Protein AF-A0A925YP05-F1 (afdb_monomer)

Nearest PDB structures (foldseek):
  5wrq-assembly2_B  TM=4.374E-01  e=9.770E+00  Homo sapiens

Secondary structure (DSSP, 8-state):
------S-SEEEHHHHHHHHHHHHHHHHS-HHHHHHHHHHHHHHT--GGGT-SSTT---HHHHHHHHHTTSSEEE-

Radius of gyration: 12.09 Å; Cα contacts (8 Å, |Δi|>4): 65; chains: 1; bounding box: 24×33×31 Å

Foldseek 3Di:
DDDPQWFDQEDEPVLLVLVQVLQVDLVVDDPVVVVVSCVVCVVSRHHQVSQDPDPPDDHNVSSVVCPVVSSHHYDD

Sequence (76 aa):
MTVIQKGKSAFTEVEIQQIEDLLRRIRASKRNQQLLLRKQLRDIGFYITNYIISNKGFNVSHLHQLVEDGTISVIK

Mean predicted aligned error: 4.65 Å

Structure (mmCIF, N/CA/C/O backbone):
data_AF-A0A925YP05-F1
#
_entry.id   AF-A0A925YP05-F1
#
loop_
_atom_site.group_PDB
_atom_site.id
_atom_site.type_symbol
_atom_site.label_atom_id
_atom_site.label_alt_id
_atom_site.label_comp_id
_atom_site.label_asym_id
_atom_site.label_entity_id
_atom_site.label_seq_id
_atom_site.pdbx_PDB_ins_code
_atom_site.Cartn_x
_atom_site.Cartn_y
_atom_site.Cartn_z
_atom_site.occupancy
_atom_site.B_iso_or_equiv
_atom_site.auth_seq_id
_atom_site.auth_comp_id
_atom_site.auth_asym_id
_atom_site.auth_atom_id
_atom_site.pdbx_PDB_model_num
ATOM 1 N N . MET A 1 1 ? -0.694 25.431 3.112 1.00 35.91 1 MET A N 1
ATOM 2 C CA . MET A 1 1 ? -1.034 24.585 1.946 1.00 35.91 1 MET A CA 1
ATOM 3 C C . MET A 1 1 ? -1.614 23.289 2.482 1.00 35.91 1 MET A C 1
ATOM 5 O O . MET A 1 1 ? -0.907 22.582 3.186 1.00 35.91 1 MET A O 1
ATOM 9 N N . THR A 1 2 ? -2.893 23.014 2.246 1.00 36.97 2 THR A N 1
ATOM 10 C CA . THR A 1 2 ? -3.539 21.779 2.716 1.00 36.97 2 THR A CA 1
ATOM 11 C C . THR A 1 2 ? -3.104 20.636 1.803 1.00 36.97 2 THR A C 1
ATOM 13 O O . THR A 1 2 ? -3.433 20.637 0.618 1.00 36.97 2 THR A O 1
ATOM 16 N N . VAL A 1 3 ? -2.314 19.689 2.313 1.00 52.81 3 VAL A N 1
ATOM 17 C CA . VAL A 1 3 ? -1.963 18.476 1.563 1.00 52.81 3 VAL A CA 1
ATOM 18 C C . VAL A 1 3 ? -3.221 17.615 1.498 1.00 52.81 3 VAL A C 1
ATOM 20 O O . VAL A 1 3 ? -3.614 17.006 2.488 1.00 52.81 3 VAL A O 1
ATOM 23 N N . ILE A 1 4 ? -3.897 17.604 0.350 1.00 56.44 4 ILE A N 1
ATOM 24 C CA . ILE A 1 4 ? -5.053 16.730 0.130 1.00 56.44 4 ILE A CA 1
ATOM 25 C C . ILE A 1 4 ? -4.513 15.309 -0.057 1.00 56.44 4 ILE A C 1
ATOM 27 O O . ILE A 1 4 ? -4.035 14.965 -1.141 1.00 56.44 4 ILE A O 1
ATOM 31 N N . GLN A 1 5 ? -4.561 14.488 0.995 1.00 66.25 5 GLN A N 1
ATOM 32 C CA . GLN A 1 5 ? -4.342 13.048 0.858 1.00 66.25 5 GLN A CA 1
ATOM 33 C C . GLN A 1 5 ? -5.443 12.466 -0.035 1.00 66.25 5 GLN A C 1
ATOM 35 O O . GLN A 1 5 ? -6.630 12.703 0.186 1.00 66.25 5 GLN A O 1
ATOM 40 N N . LYS A 1 6 ? -5.055 11.724 -1.076 1.00 73.56 6 LYS A N 1
ATOM 41 C CA . LYS A 1 6 ? -6.006 11.036 -1.958 1.00 73.56 6 LYS A CA 1
ATOM 42 C C . LYS A 1 6 ? -6.232 9.605 -1.482 1.00 73.56 6 LYS A C 1
ATOM 44 O O . LYS A 1 6 ? -5.267 8.877 -1.298 1.00 73.56 6 LYS A O 1
ATOM 49 N N . GLY A 1 7 ? -7.482 9.171 -1.378 1.00 83.50 7 GLY A N 1
ATOM 50 C CA . GLY A 1 7 ? -7.805 7.784 -1.033 1.00 83.50 7 GLY A CA 1
ATOM 51 C C . GLY A 1 7 ? -7.949 7.535 0.467 1.00 83.50 7 GLY A C 1
ATOM 52 O O . GLY A 1 7 ? -8.245 8.455 1.225 1.00 83.50 7 GLY A O 1
ATOM 53 N N . LYS A 1 8 ? -7.817 6.268 0.867 1.00 87.81 8 LYS A N 1
ATOM 54 C CA . LYS A 1 8 ? -8.102 5.797 2.226 1.00 87.81 8 LYS A CA 1
ATOM 55 C C . LYS A 1 8 ? -6.874 5.953 3.128 1.00 87.81 8 LYS A C 1
ATOM 57 O O . LYS A 1 8 ? -5.746 5.767 2.678 1.00 87.81 8 LYS A O 1
ATOM 62 N N . SER A 1 9 ? -7.108 6.242 4.405 1.00 89.31 9 SER A N 1
ATOM 63 C CA . SER A 1 9 ? -6.099 6.203 5.477 1.00 89.31 9 SER A CA 1
ATOM 64 C C . SER A 1 9 ? -6.265 4.997 6.407 1.00 89.31 9 SER A C 1
ATOM 66 O O . SER A 1 9 ? -5.417 4.757 7.262 1.00 89.31 9 SER A O 1
ATOM 68 N N . ALA A 1 10 ? -7.341 4.230 6.235 1.00 93.62 10 ALA A N 1
ATOM 69 C CA . ALA A 1 10 ? -7.618 3.032 7.002 1.00 93.62 10 ALA A CA 1
ATOM 70 C C . ALA A 1 10 ? -7.959 1.877 6.056 1.00 93.62 10 ALA A C 1
ATOM 72 O O . ALA A 1 10 ? -8.706 2.064 5.091 1.00 93.62 10 ALA A O 1
ATOM 73 N N . PHE A 1 11 ? -7.378 0.713 6.323 1.00 95.56 11 PHE A N 1
ATOM 74 C CA . PHE A 1 11 ? -7.470 -0.477 5.482 1.00 95.56 11 PHE A CA 1
ATOM 75 C C . PHE A 1 11 ? -7.704 -1.704 6.357 1.00 95.56 11 PHE A C 1
ATOM 77 O O . PHE A 1 11 ? -7.224 -1.768 7.484 1.00 95.56 11 PHE A O 1
ATOM 84 N N . THR A 1 12 ? -8.421 -2.690 5.838 1.00 96.81 12 THR A N 1
ATOM 85 C CA . THR A 1 12 ? -8.533 -4.007 6.478 1.00 96.81 12 THR A CA 1
ATOM 86 C C . THR A 1 12 ? -7.222 -4.788 6.383 1.00 96.81 12 THR A C 1
ATOM 88 O O . THR A 1 12 ? -6.398 -4.517 5.507 1.00 96.81 12 THR A O 1
ATOM 91 N N . GLU A 1 13 ? -7.037 -5.810 7.221 1.00 95.56 13 GLU A N 1
ATOM 92 C CA . GLU A 1 13 ? -5.888 -6.729 7.109 1.00 95.56 13 GLU A CA 1
ATOM 93 C C . GLU A 1 13 ? -5.770 -7.340 5.700 1.00 95.56 13 GLU A C 1
ATOM 95 O O . GLU A 1 13 ? -4.677 -7.438 5.138 1.00 95.56 13 GLU A O 1
ATOM 100 N N . VAL A 1 14 ? -6.909 -7.669 5.080 1.00 96.06 14 VAL A N 1
ATOM 101 C CA . VAL A 1 14 ? -6.964 -8.200 3.711 1.00 96.06 14 VAL A CA 1
ATOM 102 C C . VAL A 1 14 ? -6.479 -7.167 2.693 1.00 96.06 14 VAL A C 1
ATOM 104 O O . VAL A 1 14 ? -5.704 -7.501 1.797 1.00 96.06 14 VAL A O 1
ATOM 107 N N . GLU A 1 15 ? -6.899 -5.908 2.820 1.00 96.81 15 GLU A 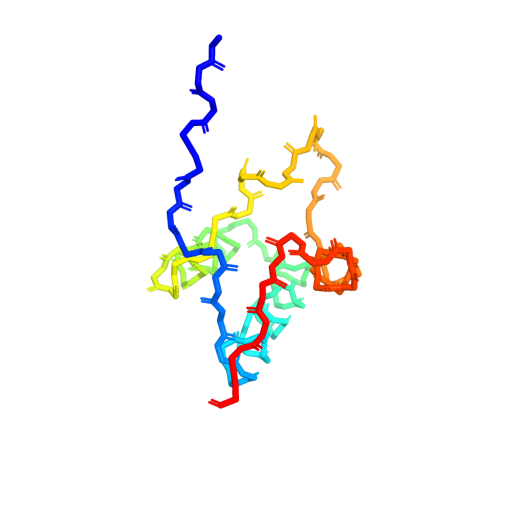N 1
ATOM 108 C CA . GLU A 1 15 ? -6.436 -4.831 1.939 1.00 96.81 15 GLU A CA 1
ATOM 109 C C . GLU A 1 15 ? -4.937 -4.558 2.124 1.00 96.81 15 GLU A C 1
ATOM 111 O O . GLU A 1 15 ? -4.237 -4.363 1.131 1.00 96.81 15 GLU A O 1
ATOM 116 N N . ILE A 1 16 ? -4.416 -4.604 3.356 1.00 96.62 16 ILE A N 1
ATOM 117 C CA . ILE A 1 16 ? -2.974 -4.481 3.616 1.00 96.62 16 ILE A CA 1
ATOM 118 C C . ILE A 1 16 ? -2.204 -5.600 2.914 1.00 96.62 16 ILE A C 1
ATOM 120 O O . ILE A 1 16 ? -1.253 -5.312 2.184 1.00 96.62 16 ILE A O 1
ATOM 124 N N . GLN A 1 17 ? -2.653 -6.851 3.036 1.00 96.56 17 GLN A N 1
ATOM 125 C CA . GLN A 1 17 ? -2.017 -7.980 2.358 1.00 96.56 17 GLN A CA 1
ATOM 126 C C . GLN A 1 17 ? -2.035 -7.814 0.829 1.00 96.56 17 GLN A C 1
ATOM 128 O O . GLN A 1 17 ? -1.028 -8.048 0.157 1.00 96.56 17 GLN A O 1
ATOM 133 N N . GLN A 1 18 ? -3.150 -7.339 0.265 1.00 97.25 18 GLN A N 1
ATOM 134 C CA . GLN A 1 18 ? -3.247 -7.039 -1.166 1.00 97.25 18 GLN A CA 1
ATOM 135 C C . GLN A 1 18 ? -2.279 -5.927 -1.590 1.00 97.25 18 GLN A C 1
ATOM 137 O O . GLN A 1 18 ? -1.637 -6.030 -2.640 1.00 97.25 18 GLN A O 1
ATOM 142 N N . ILE A 1 19 ? -2.149 -4.865 -0.788 1.00 96.56 19 ILE A N 1
ATOM 143 C CA . ILE A 1 19 ? -1.209 -3.772 -1.051 1.00 96.56 19 ILE A CA 1
ATOM 144 C C . ILE A 1 19 ? 0.230 -4.301 -1.011 1.00 96.56 19 ILE A C 1
ATOM 146 O O . ILE A 1 19 ? 1.009 -3.985 -1.914 1.00 96.56 19 ILE A O 1
ATOM 150 N N . GLU A 1 20 ? 0.590 -5.140 -0.036 1.00 96.94 20 GLU A N 1
ATOM 151 C CA . GLU A 1 20 ? 1.911 -5.771 0.023 1.00 96.94 20 GLU A CA 1
ATOM 152 C C . GLU A 1 20 ? 2.233 -6.564 -1.243 1.00 96.94 20 GLU A C 1
ATOM 154 O O . GLU A 1 20 ? 3.290 -6.365 -1.855 1.00 96.94 20 GLU A O 1
ATOM 159 N N . ASP A 1 21 ? 1.318 -7.436 -1.660 1.00 97.06 21 ASP A N 1
ATOM 160 C CA . ASP A 1 21 ? 1.506 -8.284 -2.833 1.00 97.06 21 ASP A CA 1
ATOM 161 C C . ASP A 1 21 ? 1.670 -7.444 -4.101 1.00 97.06 21 ASP A C 1
ATOM 163 O O . ASP A 1 21 ? 2.556 -7.697 -4.927 1.00 97.06 21 ASP A O 1
ATOM 167 N N . LEU A 1 22 ? 0.874 -6.383 -4.242 1.00 96.50 22 LEU A N 1
ATOM 168 C CA . LEU A 1 22 ? 1.003 -5.438 -5.346 1.00 96.50 22 LEU A CA 1
ATOM 169 C C . LEU A 1 22 ? 2.353 -4.716 -5.325 1.00 96.50 22 LEU A C 1
ATOM 171 O O . L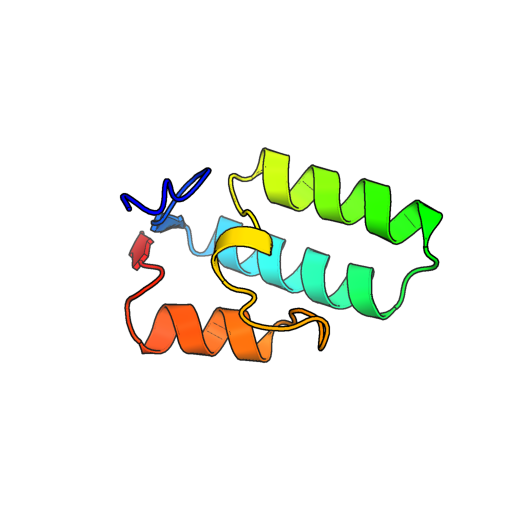EU A 1 22 ? 2.990 -4.601 -6.373 1.00 96.50 22 LEU A O 1
ATOM 175 N N . LEU A 1 23 ? 2.837 -4.275 -4.162 1.00 94.94 23 LEU A N 1
ATOM 176 C CA . LEU A 1 23 ? 4.140 -3.615 -4.035 1.00 94.94 23 LEU A CA 1
ATOM 177 C C . LEU A 1 23 ? 5.302 -4.553 -4.386 1.00 94.94 23 LEU A C 1
ATOM 179 O O . LEU A 1 23 ? 6.226 -4.142 -5.099 1.00 94.94 23 LEU A O 1
ATOM 183 N N . ARG A 1 24 ? 5.239 -5.821 -3.961 1.00 95.12 24 ARG A N 1
ATOM 184 C CA . ARG A 1 24 ? 6.223 -6.853 -4.338 1.00 95.12 24 ARG A CA 1
ATOM 185 C C . ARG A 1 24 ? 6.235 -7.058 -5.853 1.00 95.12 24 ARG A C 1
ATOM 187 O O . ARG A 1 24 ? 7.298 -7.017 -6.476 1.00 95.12 24 ARG A O 1
ATOM 194 N N . ARG A 1 25 ? 5.055 -7.182 -6.469 1.00 95.06 25 ARG A N 1
ATOM 195 C CA . ARG A 1 25 ? 4.911 -7.346 -7.925 1.00 95.06 25 ARG A CA 1
ATOM 196 C C . ARG A 1 25 ? 5.393 -6.123 -8.696 1.00 95.06 25 ARG A C 1
ATOM 198 O O . ARG A 1 25 ? 6.067 -6.290 -9.709 1.00 95.06 25 ARG A O 1
ATOM 205 N N . ILE A 1 26 ? 5.110 -4.905 -8.225 1.00 92.69 26 ILE A N 1
ATOM 206 C CA . ILE A 1 26 ? 5.573 -3.660 -8.860 1.00 92.69 26 ILE A CA 1
ATOM 207 C C . ILE A 1 26 ? 7.096 -3.658 -8.964 1.00 92.69 26 ILE A C 1
ATOM 209 O O . ILE A 1 26 ? 7.628 -3.361 -10.033 1.00 92.69 26 ILE A O 1
ATOM 213 N N . ARG A 1 27 ? 7.798 -4.029 -7.888 1.00 90.00 27 ARG A N 1
ATOM 214 C CA . ARG A 1 27 ? 9.267 -4.031 -7.857 1.00 90.00 27 ARG A CA 1
ATOM 215 C C . ARG A 1 27 ? 9.884 -5.026 -8.845 1.00 90.00 27 ARG A C 1
ATOM 217 O O . ARG A 1 27 ? 10.942 -4.740 -9.394 1.00 90.00 27 ARG A O 1
ATOM 224 N N . ALA A 1 28 ? 9.221 -6.155 -9.089 1.00 91.00 28 ALA A N 1
ATOM 225 C CA . ALA A 1 28 ? 9.672 -7.188 -10.025 1.00 91.00 28 ALA A CA 1
ATOM 226 C C . ALA A 1 28 ? 9.224 -6.959 -11.486 1.00 91.00 28 ALA A C 1
ATOM 228 O O . ALA A 1 28 ? 9.653 -7.675 -12.387 1.00 91.00 28 ALA A O 1
ATOM 229 N N . SER A 1 29 ? 8.346 -5.984 -11.737 1.00 91.62 29 SER A N 1
ATOM 230 C CA . SER A 1 29 ? 7.670 -5.811 -13.028 1.00 91.62 29 SER A CA 1
ATOM 231 C C . SER A 1 29 ? 8.332 -4.771 -13.932 1.00 91.62 29 SER A C 1
ATOM 233 O O . SER A 1 29 ? 8.914 -3.790 -13.467 1.00 91.62 29 SER A O 1
ATOM 235 N N . LYS A 1 30 ? 8.154 -4.915 -15.253 1.00 92.12 30 LYS A N 1
ATOM 236 C CA . LYS A 1 30 ? 8.558 -3.895 -16.243 1.00 92.12 30 LYS A CA 1
ATOM 237 C C . LYS A 1 30 ? 7.642 -2.667 -16.179 1.00 92.12 30 LYS A C 1
ATOM 239 O O . LYS A 1 30 ? 6.500 -2.758 -15.733 1.00 92.12 30 LYS A O 1
ATOM 244 N N . ARG A 1 31 ? 8.098 -1.520 -16.700 1.00 90.25 31 ARG A N 1
ATOM 245 C CA . ARG A 1 31 ? 7.392 -0.220 -16.628 1.00 90.25 31 ARG A CA 1
ATOM 246 C C . ARG A 1 31 ? 5.893 -0.291 -16.966 1.0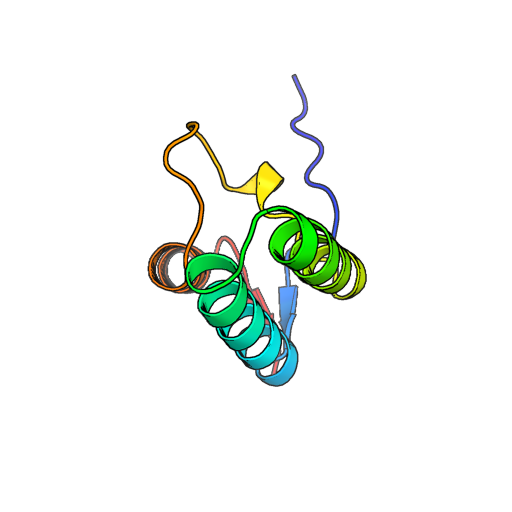0 90.25 31 ARG A C 1
ATOM 248 O O . ARG A 1 31 ? 5.081 0.226 -16.206 1.00 90.25 31 ARG A O 1
ATOM 255 N N . ASN A 1 32 ? 5.515 -0.961 -18.055 1.00 91.06 32 ASN A N 1
ATOM 256 C CA . ASN A 1 32 ? 4.108 -1.059 -18.472 1.00 91.06 32 ASN A CA 1
ATOM 257 C C . ASN A 1 32 ? 3.252 -1.860 -17.476 1.00 91.06 32 ASN A C 1
ATOM 259 O O . ASN A 1 32 ? 2.126 -1.478 -17.175 1.00 91.06 32 ASN A O 1
ATOM 263 N N . GLN A 1 33 ? 3.805 -2.928 -16.902 1.00 92.81 33 GLN A N 1
ATOM 264 C CA . GLN A 1 33 ? 3.141 -3.713 -15.861 1.00 92.81 33 GLN A CA 1
ATOM 265 C C . GLN A 1 33 ? 3.053 -2.933 -14.545 1.00 92.81 33 GLN A C 1
ATOM 267 O O . GLN A 1 33 ? 2.025 -2.974 -13.876 1.00 92.81 33 GLN A O 1
ATOM 272 N N . GLN A 1 34 ? 4.080 -2.149 -14.202 1.00 92.88 34 GLN A N 1
A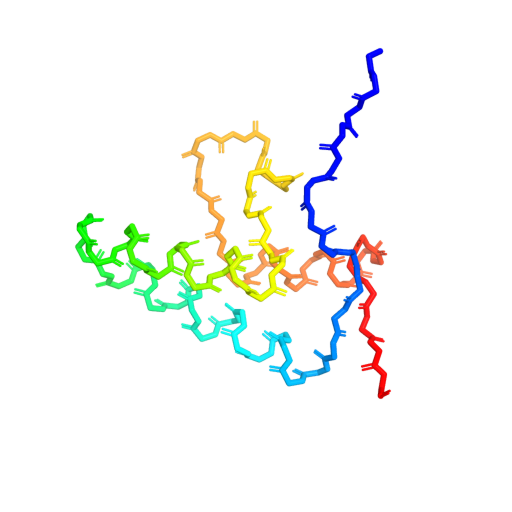TOM 273 C CA . GLN A 1 34 ? 4.032 -1.272 -13.030 1.00 92.88 34 GLN A CA 1
ATOM 274 C C . GLN A 1 34 ? 2.888 -0.257 -13.116 1.00 92.88 34 GLN A C 1
ATOM 276 O O . GLN A 1 34 ? 2.271 0.034 -12.096 1.00 92.88 34 GLN A O 1
ATOM 281 N N . LEU A 1 35 ? 2.575 0.271 -14.306 1.00 92.50 35 LEU A N 1
ATOM 282 C CA . LEU A 1 35 ? 1.443 1.187 -14.486 1.00 92.50 35 LEU A CA 1
ATOM 283 C C . LEU A 1 35 ? 0.105 0.517 -14.148 1.00 92.50 35 LEU A C 1
ATOM 285 O O . LEU A 1 35 ? -0.718 1.124 -13.459 1.00 92.50 35 LEU A O 1
ATOM 289 N N . LEU A 1 36 ? -0.085 -0.733 -14.581 1.00 95.56 36 LEU A N 1
ATOM 290 C CA . LEU A 1 36 ? -1.286 -1.520 -14.289 1.00 95.56 36 LEU A CA 1
ATOM 291 C C . LEU A 1 36 ? -1.388 -1.858 -12.797 1.00 95.56 36 LEU A C 1
ATOM 293 O O . LEU A 1 36 ? -2.426 -1.632 -12.185 1.00 95.56 36 LEU A O 1
ATOM 297 N N . LEU A 1 37 ? -0.298 -2.310 -12.181 1.00 95.06 37 LEU A N 1
ATOM 298 C CA . LEU A 1 37 ? -0.275 -2.639 -10.752 1.00 95.06 37 LEU A CA 1
ATOM 299 C C . LEU A 1 37 ? -0.477 -1.393 -9.873 1.00 95.06 37 LEU A C 1
ATOM 301 O O . LEU A 1 37 ? -1.201 -1.427 -8.883 1.00 95.06 37 LEU A O 1
ATOM 305 N N . ARG A 1 38 ? 0.089 -0.243 -10.266 1.00 93.50 38 ARG A N 1
ATOM 306 C CA . ARG A 1 38 ? -0.177 1.040 -9.596 1.00 93.50 38 ARG A CA 1
ATOM 307 C C . ARG A 1 38 ? -1.624 1.493 -9.766 1.00 93.50 38 ARG A C 1
ATOM 309 O O . ARG A 1 38 ? -2.101 2.240 -8.921 1.00 93.50 38 ARG A O 1
ATOM 316 N N . LYS A 1 39 ? -2.307 1.103 -10.848 1.00 95.06 39 LYS A N 1
ATOM 317 C CA . LYS A 1 39 ? -3.750 1.334 -10.993 1.00 95.06 39 LYS A CA 1
ATOM 318 C C . LYS A 1 39 ? -4.526 0.508 -9.969 1.00 95.06 39 LYS A C 1
ATOM 320 O O . LYS A 1 39 ? -5.311 1.096 -9.244 1.00 95.06 39 LYS A O 1
ATOM 325 N N . GLN A 1 40 ? -4.200 -0.774 -9.818 1.00 96.25 40 GLN A N 1
ATOM 326 C CA . GLN A 1 40 ? -4.834 -1.647 -8.821 1.00 96.25 40 GLN A CA 1
ATOM 327 C C . GLN A 1 40 ? -4.677 -1.117 -7.388 1.00 96.25 40 GLN A C 1
ATOM 329 O O . GLN A 1 40 ? -5.639 -1.115 -6.631 1.00 96.25 40 GLN A O 1
ATOM 334 N N . LEU A 1 41 ? -3.506 -0.571 -7.037 1.00 95.06 41 LEU A N 1
ATOM 335 C CA . LEU A 1 41 ? -3.329 0.112 -5.748 1.00 95.06 41 LEU A CA 1
ATOM 336 C C . LEU A 1 41 ? -4.310 1.277 -5.562 1.00 95.06 41 LEU A C 1
ATOM 338 O O . LEU A 1 41 ? -4.927 1.402 -4.508 1.00 95.06 41 LEU A O 1
ATOM 342 N N . ARG A 1 42 ? -4.495 2.109 -6.595 1.00 95.00 42 ARG A N 1
ATOM 343 C CA . ARG A 1 42 ? -5.450 3.227 -6.545 1.00 95.00 42 ARG A CA 1
ATOM 344 C C . ARG A 1 42 ? -6.894 2.752 -6.447 1.00 95.00 42 ARG A C 1
ATOM 346 O O . ARG A 1 42 ? -7.673 3.410 -5.768 1.00 95.00 42 ARG A O 1
ATOM 353 N N . ASP A 1 43 ? -7.224 1.631 -7.082 1.00 95.25 43 ASP A N 1
ATOM 354 C CA . ASP A 1 43 ? -8.562 1.036 -7.032 1.00 95.25 43 ASP A CA 1
ATOM 355 C C . ASP A 1 43 ? -8.897 0.538 -5.607 1.00 95.25 43 ASP A C 1
ATOM 357 O O . ASP A 1 43 ? -10.030 0.682 -5.158 1.00 95.25 43 ASP A O 1
ATOM 361 N N . ILE A 1 44 ? -7.899 0.066 -4.844 1.00 94.00 44 ILE A N 1
ATOM 362 C CA . ILE A 1 44 ? -8.022 -0.259 -3.402 1.00 94.00 44 ILE A CA 1
ATOM 363 C C . ILE A 1 44 ? -8.121 1.017 -2.535 1.00 94.00 44 ILE A C 1
ATOM 365 O O . ILE A 1 44 ? -8.527 0.981 -1.372 1.00 94.00 44 ILE A O 1
ATOM 369 N N . GLY A 1 45 ? -7.800 2.180 -3.105 1.00 94.44 45 GLY A N 1
ATOM 370 C CA . GLY A 1 45 ? -7.749 3.462 -2.408 1.00 94.44 45 GLY A CA 1
ATOM 371 C C . GLY A 1 45 ? -6.367 3.806 -1.854 1.00 94.44 45 GLY A C 1
ATOM 372 O O . GLY A 1 45 ? -6.251 4.775 -1.108 1.00 94.44 45 GLY A O 1
ATOM 373 N N . PHE A 1 46 ? -5.322 3.062 -2.227 1.00 93.88 46 PHE A N 1
ATOM 374 C CA . PHE A 1 46 ? -3.946 3.303 -1.807 1.00 93.88 46 PHE A CA 1
ATOM 375 C C . PHE A 1 46 ? -3.167 4.121 -2.846 1.00 93.88 46 PHE A C 1
ATOM 377 O O . PHE A 1 46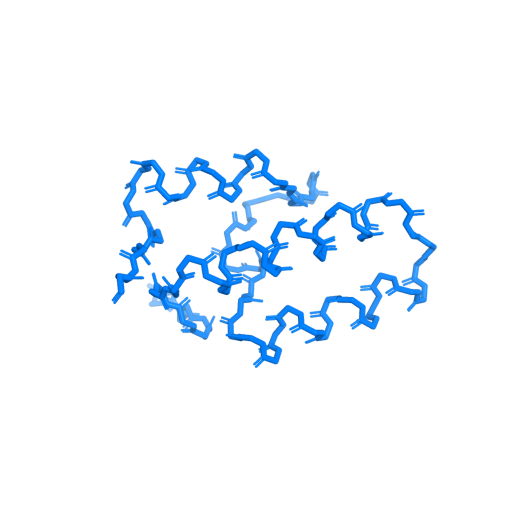 ? -2.851 3.665 -3.950 1.00 93.88 46 PHE A O 1
ATOM 384 N N . TYR A 1 47 ? -2.800 5.3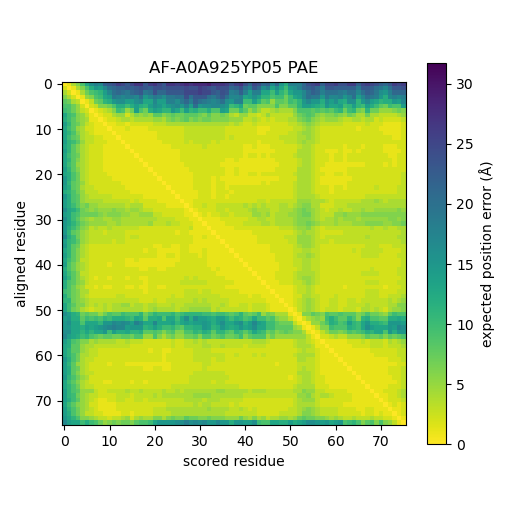47 -2.476 1.00 92.69 47 TYR A N 1
ATOM 385 C CA . TYR A 1 47 ? -2.044 6.255 -3.334 1.00 92.69 47 TYR A CA 1
ATOM 386 C C . TYR A 1 47 ? -0.616 6.388 -2.825 1.00 92.69 47 TYR A C 1
ATOM 388 O O . TYR A 1 47 ? -0.335 7.192 -1.945 1.00 92.69 47 TYR A O 1
ATOM 396 N N . ILE A 1 48 ? 0.311 5.661 -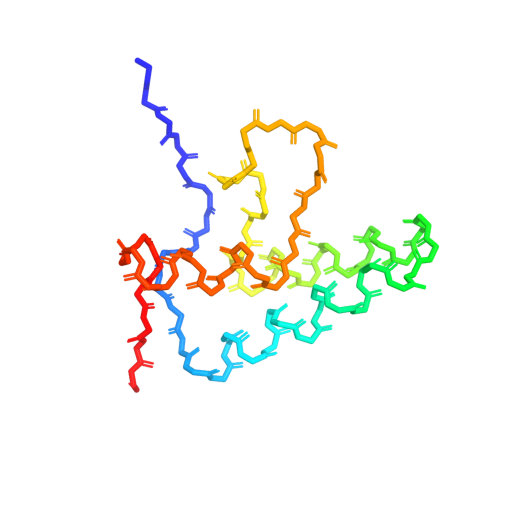3.456 1.00 89.50 48 ILE A N 1
ATOM 397 C CA . ILE A 1 48 ? 1.755 5.750 -3.180 1.00 89.50 48 ILE A CA 1
ATOM 398 C C . ILE A 1 48 ? 2.236 7.216 -3.088 1.00 89.50 48 ILE A C 1
ATOM 400 O O . ILE A 1 48 ? 3.054 7.554 -2.241 1.00 89.50 48 ILE A O 1
ATOM 404 N N . THR A 1 49 ? 1.721 8.099 -3.948 1.00 87.69 49 THR A N 1
ATOM 405 C CA . THR A 1 49 ? 2.096 9.522 -4.000 1.00 87.69 49 THR A CA 1
ATOM 406 C C . THR A 1 49 ? 1.785 10.303 -2.726 1.00 87.69 49 THR A C 1
ATOM 408 O O . THR A 1 49 ? 2.369 11.362 -2.542 1.00 87.69 49 THR A O 1
ATOM 411 N N . ASN A 1 50 ? 0.902 9.811 -1.853 1.00 86.94 50 ASN A N 1
ATOM 412 C CA . ASN A 1 50 ? 0.646 10.444 -0.558 1.00 86.94 50 ASN A CA 1
ATOM 413 C C . ASN A 1 50 ? 1.811 10.272 0.422 1.00 86.94 50 ASN A C 1
ATOM 415 O O . ASN A 1 50 ? 1.927 11.048 1.363 1.00 86.94 50 ASN A O 1
ATOM 419 N N . TYR A 1 51 ? 2.643 9.249 0.217 1.00 84.31 51 TYR A N 1
ATOM 420 C CA . TYR A 1 51 ? 3.642 8.801 1.190 1.00 84.31 51 TYR A CA 1
ATOM 421 C C . TYR A 1 51 ? 5.077 8.922 0.673 1.00 84.31 51 TYR A C 1
ATOM 423 O O . TYR A 1 51 ? 6.036 8.683 1.402 1.00 84.31 51 TYR A O 1
ATOM 431 N N . ILE A 1 52 ? 5.250 9.277 -0.602 1.00 81.38 52 ILE A N 1
ATOM 432 C CA . ILE A 1 52 ? 6.569 9.477 -1.189 1.00 81.38 52 ILE A CA 1
ATOM 433 C C . ILE A 1 52 ? 7.018 10.925 -0.978 1.00 81.38 52 ILE A C 1
ATOM 435 O O . ILE A 1 52 ? 6.416 11.849 -1.515 1.00 81.38 52 ILE A O 1
ATOM 439 N N . ILE A 1 53 ? 8.157 11.095 -0.303 1.00 66.69 53 ILE A N 1
ATOM 440 C CA . ILE A 1 53 ? 8.844 12.389 -0.146 1.00 66.69 53 ILE A CA 1
ATOM 441 C C . ILE A 1 53 ? 9.901 12.606 -1.254 1.00 66.69 53 ILE A C 1
ATOM 443 O O . ILE A 1 53 ? 10.280 13.734 -1.551 1.00 66.69 53 ILE A O 1
ATOM 447 N N . SER A 1 54 ? 10.381 11.539 -1.914 1.00 66.31 54 SER A N 1
ATOM 448 C CA . SER A 1 54 ? 11.416 11.626 -2.961 1.00 66.31 54 SER A CA 1
ATOM 449 C C . SER A 1 54 ? 11.302 10.540 -4.037 1.00 66.31 54 SER A C 1
ATOM 451 O O . SER A 1 54 ? 10.719 9.486 -3.817 1.00 66.31 54 SER A O 1
ATOM 453 N N . ASN A 1 55 ? 11.950 10.715 -5.191 1.00 63.59 55 ASN A N 1
ATOM 454 C CA . ASN A 1 55 ? 11.921 9.749 -6.306 1.00 63.59 55 ASN A CA 1
ATOM 455 C C . ASN A 1 55 ? 12.570 8.370 -6.017 1.00 63.59 55 ASN A C 1
ATOM 457 O O . ASN A 1 55 ? 12.744 7.577 -6.939 1.00 63.59 55 ASN A O 1
ATOM 461 N N . LYS A 1 56 ? 12.908 8.046 -4.759 1.00 69.88 56 LYS A N 1
ATOM 462 C CA . LYS A 1 56 ? 13.508 6.764 -4.341 1.00 69.88 56 LYS A CA 1
ATOM 463 C C . LYS A 1 56 ? 12.549 5.564 -4.402 1.00 69.88 56 LYS A C 1
ATOM 465 O O . LYS A 1 56 ? 12.978 4.428 -4.219 1.00 69.88 56 LYS A O 1
ATOM 470 N N . GLY A 1 57 ? 11.276 5.795 -4.725 1.00 78.19 57 GLY A N 1
ATOM 471 C CA . GLY A 1 57 ? 10.260 4.750 -4.835 1.00 78.19 57 GLY A CA 1
ATOM 472 C C . GLY A 1 57 ? 9.635 4.378 -3.489 1.00 78.19 57 GLY A C 1
ATOM 473 O O . GLY A 1 57 ? 10.047 4.854 -2.440 1.00 78.19 57 GLY A O 1
ATOM 474 N N . PHE A 1 58 ? 8.604 3.536 -3.540 1.00 88.75 58 PHE A N 1
ATOM 475 C CA . PHE A 1 58 ? 7.840 3.067 -2.382 1.00 88.75 58 PHE A CA 1
ATOM 476 C C . PHE A 1 58 ? 7.785 1.538 -2.411 1.00 88.75 58 PHE A C 1
ATOM 478 O O . PHE A 1 58 ? 7.685 0.950 -3.491 1.00 88.75 58 PHE A O 1
ATOM 485 N N . ASN A 1 59 ? 7.888 0.892 -1.251 1.00 91.62 59 ASN A N 1
ATOM 486 C CA . ASN A 1 59 ? 7.999 -0.563 -1.122 1.00 91.62 59 ASN A CA 1
ATOM 487 C C . ASN A 1 59 ? 7.277 -1.048 0.150 1.00 91.62 59 ASN A C 1
ATOM 489 O O . ASN A 1 59 ? 6.739 -0.235 0.894 1.00 91.62 59 ASN A O 1
ATOM 493 N N . VAL A 1 60 ? 7.278 -2.363 0.382 1.00 94.62 60 VAL A N 1
ATOM 494 C CA . VAL A 1 60 ? 6.589 -2.998 1.521 1.00 94.62 60 VAL A CA 1
ATOM 495 C C . VAL A 1 60 ? 7.091 -2.490 2.873 1.00 94.62 60 VAL A C 1
ATOM 497 O O . VAL A 1 60 ? 6.277 -2.206 3.737 1.00 94.62 60 VAL A O 1
ATOM 500 N N . SER A 1 61 ? 8.399 -2.291 3.046 1.00 92.94 61 SER A N 1
ATOM 501 C CA . SER A 1 61 ? 8.947 -1.787 4.312 1.00 92.94 61 SER A CA 1
ATOM 502 C C . SER A 1 61 ? 8.409 -0.398 4.659 1.00 92.94 61 SER A C 1
ATOM 504 O O . SER A 1 61 ? 8.100 -0.134 5.812 1.00 92.94 61 SER A O 1
ATOM 506 N N . HIS A 1 62 ? 8.219 0.471 3.660 1.00 93.00 62 HIS A N 1
ATOM 507 C CA . HIS A 1 62 ? 7.572 1.766 3.886 1.00 93.00 62 HIS A CA 1
ATOM 508 C C . HIS A 1 62 ? 6.094 1.617 4.268 1.00 93.00 62 HIS A C 1
ATOM 510 O O . HIS A 1 62 ? 5.608 2.380 5.090 1.00 93.00 62 HIS A O 1
ATOM 516 N N . LEU A 1 63 ? 5.369 0.652 3.686 1.00 94.44 63 LEU A N 1
ATOM 517 C CA . LEU A 1 63 ? 3.984 0.372 4.082 1.00 94.44 63 LEU A CA 1
ATOM 518 C C . LEU A 1 63 ? 3.912 -0.056 5.550 1.00 94.44 63 LEU A C 1
ATOM 520 O O . LEU A 1 63 ? 3.086 0.474 6.284 1.00 94.44 63 LEU A O 1
ATOM 524 N N . HIS A 1 64 ? 4.781 -0.979 5.968 1.00 94.94 64 HIS A N 1
ATOM 525 C CA . HIS A 1 64 ? 4.854 -1.434 7.358 1.00 94.94 64 HIS A CA 1
ATOM 526 C C . HIS A 1 64 ? 5.161 -0.287 8.305 1.00 94.94 64 HIS A C 1
ATOM 528 O O . HIS A 1 64 ? 4.43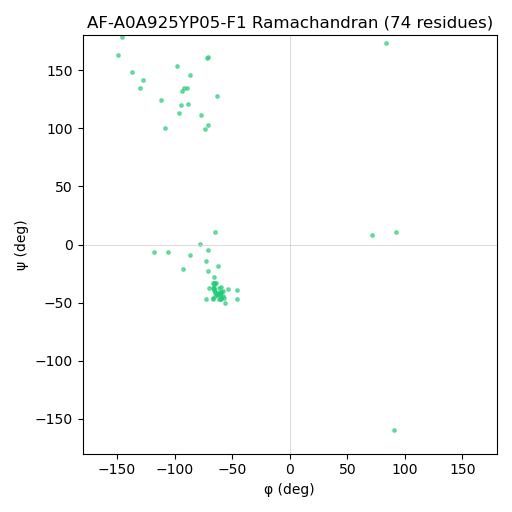6 -0.111 9.273 1.00 94.94 64 HIS A O 1
ATOM 534 N N . GLN A 1 65 ? 6.122 0.567 7.956 1.00 94.25 65 GLN A N 1
ATOM 535 C CA . GLN A 1 65 ? 6.428 1.748 8.753 1.00 94.25 65 GLN A CA 1
ATOM 536 C C . GLN A 1 65 ? 5.222 2.694 8.889 1.00 94.25 65 GLN A C 1
ATOM 538 O O . GLN A 1 65 ? 4.953 3.194 9.972 1.00 94.25 65 GLN A O 1
ATOM 543 N N . LEU A 1 66 ? 4.436 2.910 7.826 1.00 92.75 66 LEU A N 1
ATOM 544 C CA . LEU A 1 66 ? 3.222 3.737 7.920 1.00 92.75 66 LEU A CA 1
ATOM 545 C C . LEU A 1 66 ? 2.156 3.131 8.839 1.00 92.75 66 LEU A C 1
ATOM 547 O O . LEU A 1 66 ? 1.397 3.884 9.448 1.00 92.75 66 LEU A O 1
ATOM 551 N N . VAL A 1 67 ? 2.068 1.802 8.899 1.00 94.06 67 VAL A N 1
ATOM 552 C CA . VAL A 1 67 ? 1.167 1.090 9.813 1.00 94.06 67 VAL A CA 1
ATOM 553 C C . VAL A 1 67 ? 1.680 1.183 11.251 1.00 94.06 67 VAL A C 1
ATOM 555 O O . VAL A 1 67 ? 0.912 1.524 12.146 1.00 94.06 67 VAL A O 1
ATOM 558 N N . GLU A 1 68 ? 2.973 0.939 11.466 1.00 94.94 68 GLU A N 1
ATOM 559 C CA . GLU A 1 68 ? 3.633 1.027 12.775 1.00 94.94 68 GLU A CA 1
ATOM 560 C C . GLU A 1 68 ? 3.544 2.441 13.368 1.00 94.94 68 GLU A C 1
ATOM 562 O O . GLU A 1 68 ? 3.186 2.599 14.533 1.00 94.94 68 GLU A O 1
ATOM 567 N N . ASP A 1 69 ? 3.768 3.471 12.548 1.00 92.50 69 ASP A N 1
ATOM 568 C CA . ASP A 1 69 ? 3.699 4.881 12.950 1.00 92.50 69 ASP A CA 1
ATOM 569 C C . ASP A 1 69 ? 2.246 5.399 13.057 1.00 92.50 69 ASP A C 1
ATOM 571 O O . ASP A 1 69 ? 2.015 6.578 13.336 1.00 92.50 69 ASP A O 1
ATOM 575 N N . GLY A 1 70 ? 1.242 4.554 12.787 1.00 91.31 70 GLY A N 1
ATOM 576 C CA . GLY A 1 70 ? -0.182 4.900 12.863 1.00 91.31 70 GLY A CA 1
ATOM 577 C C . GLY A 1 70 ? -0.680 5.846 11.764 1.00 91.31 70 GLY A C 1
ATOM 578 O O . GLY A 1 70 ? -1.827 6.294 11.805 1.00 91.31 70 GLY A O 1
ATOM 579 N N . THR A 1 71 ? 0.146 6.140 10.755 1.00 91.38 71 THR A N 1
ATOM 580 C CA . THR A 1 71 ? -0.264 6.940 9.587 1.00 91.38 71 THR A CA 1
ATOM 581 C C . THR A 1 71 ? -1.308 6.203 8.746 1.00 91.38 71 THR A C 1
ATOM 583 O 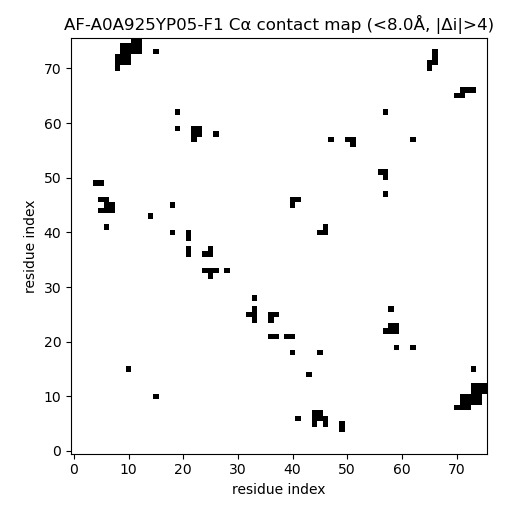O . THR A 1 71 ? -2.192 6.827 8.157 1.00 91.38 71 THR A O 1
ATOM 586 N N . ILE A 1 72 ? -1.208 4.875 8.694 1.00 93.06 72 ILE A N 1
ATOM 587 C CA . ILE A 1 72 ? -2.230 3.985 8.157 1.00 93.06 72 ILE A CA 1
ATOM 588 C C . ILE A 1 72 ? -2.811 3.175 9.309 1.00 93.06 72 ILE A C 1
ATOM 590 O O . ILE A 1 72 ? -2.089 2.482 10.018 1.00 93.06 72 ILE A O 1
ATOM 594 N N . SER A 1 73 ? -4.128 3.235 9.475 1.00 94.81 73 SER A N 1
ATOM 595 C CA . SER A 1 73 ? -4.829 2.425 10.471 1.00 94.81 73 SER A CA 1
ATOM 596 C C . SER A 1 73 ? -5.251 1.081 9.883 1.00 94.81 73 SER A C 1
ATOM 598 O O . SER A 1 73 ? -5.819 1.034 8.791 1.00 94.81 73 SER A O 1
ATOM 600 N N . VAL A 1 74 ? -5.022 -0.006 10.621 1.00 95.19 74 VAL A N 1
ATOM 601 C CA . VAL A 1 74 ? -5.542 -1.331 10.260 1.00 95.19 74 VAL A CA 1
ATOM 602 C C . VAL A 1 74 ? -6.859 -1.567 10.986 1.00 95.19 74 VAL A C 1
ATOM 604 O O . VAL A 1 74 ? -6.919 -1.529 12.215 1.00 95.19 74 VAL A O 1
ATOM 607 N N . ILE A 1 75 ? -7.921 -1.778 10.215 1.00 94.25 75 ILE A N 1
ATOM 608 C CA . ILE A 1 75 ? -9.256 -2.103 10.712 1.00 94.25 75 ILE A CA 1
ATOM 609 C C . ILE A 1 75 ? -9.373 -3.630 10.761 1.00 94.25 75 ILE A C 1
ATOM 611 O O . ILE A 1 75 ? -8.975 -4.310 9.813 1.00 94.25 75 ILE A O 1
ATOM 615 N N . LYS A 1 76 ? -9.903 -4.151 11.867 1.00 79.69 76 LYS A N 1
ATOM 616 C CA . LYS A 1 76 ? -10.241 -5.571 12.009 1.00 79.69 76 LYS A CA 1
ATOM 617 C C . LYS A 1 76 ? -11.560 -5.904 11.326 1.00 79.69 76 LYS A C 1
ATOM 619 O O . LYS A 1 76 ? -12.481 -5.062 11.415 1.00 79.69 76 LYS A O 1
#

pLDDT: mean 88.23, std 12.88, range [35.91, 97.25]

Solvent-accessible surface area (backbone atoms only — not comparable to full-atom values): 4548 Å² total; per-residue (Å²): 133,86,81,79,72,61,67,60,56,62,39,39,64,67,54,49,54,51,49,41,54,42,36,55,49,36,75,76,41,56,73,74,54,27,54,54,43,56,46,53,35,44,74,77,22,46,46,67,77,72,77,56,90,57,95,85,68,85,45,53,70,58,54,51,48,34,42,75,73,57,68,30,41,77,44,132